Protein AF-A0A1Q7CV89-F1 (afdb_monomer_lite)

Structure (mmCIF, N/CA/C/O backbone):
data_AF-A0A1Q7CV89-F1
#
_entry.id   AF-A0A1Q7CV89-F1
#
loop_
_atom_site.group_PDB
_atom_site.id
_atom_site.type_symbol
_atom_site.label_atom_id
_atom_site.label_alt_id
_atom_site.label_comp_id
_atom_site.label_asym_id
_atom_site.label_entity_id
_atom_site.label_seq_id
_atom_site.pdbx_PDB_ins_code
_atom_site.Cartn_x
_atom_site.Cartn_y
_atom_site.Cartn_z
_atom_site.occupancy
_atom_site.B_iso_or_equiv
_atom_site.auth_seq_id
_atom_site.auth_comp_id
_atom_site.auth_asym_id
_atom_site.auth_atom_id
_atom_site.pdbx_PDB_model_num
ATOM 1 N N . MET A 1 1 ? -18.629 13.822 9.475 1.00 45.03 1 MET A N 1
ATOM 2 C CA . MET A 1 1 ? -17.736 12.867 10.144 1.00 45.03 1 MET A CA 1
ATOM 3 C C . MET A 1 1 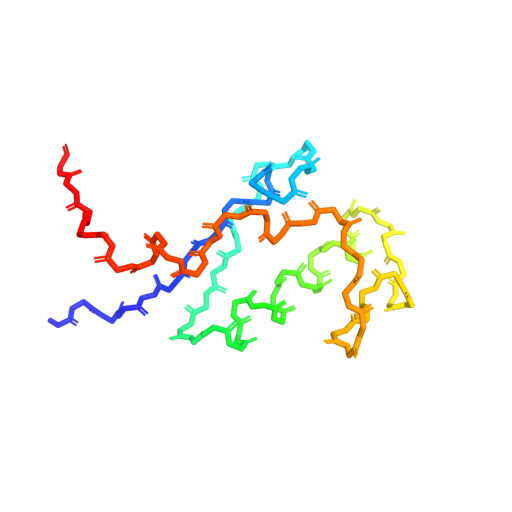? -17.065 12.197 8.983 1.00 45.03 1 MET A C 1
ATOM 5 O O . MET A 1 1 ? -17.679 11.345 8.359 1.00 45.03 1 MET A O 1
ATOM 9 N N . ASP A 1 2 ? -15.969 12.793 8.542 1.00 53.31 2 ASP A N 1
ATOM 10 C CA . ASP A 1 2 ? -15.136 12.234 7.494 1.00 53.31 2 ASP A CA 1
ATOM 11 C C . ASP A 1 2 ? -14.554 10.952 8.089 1.00 53.31 2 ASP A C 1
ATOM 13 O O . ASP A 1 2 ? -13.863 11.011 9.100 1.00 53.31 2 ASP A O 1
ATOM 17 N N . ASP A 1 3 ? -14.988 9.803 7.571 1.00 57.59 3 ASP A N 1
ATOM 18 C CA . ASP A 1 3 ? -14.415 8.497 7.891 1.00 57.59 3 ASP A CA 1
ATOM 19 C C . ASP A 1 3 ? -12.889 8.597 7.742 1.00 57.59 3 ASP A C 1
ATOM 21 O O . ASP A 1 3 ? -12.399 8.881 6.646 1.00 57.59 3 ASP A O 1
ATOM 25 N N . ASP A 1 4 ? -12.155 8.434 8.846 1.00 70.31 4 ASP A N 1
ATOM 26 C CA . ASP A 1 4 ? -10.693 8.519 8.914 1.00 70.31 4 ASP A CA 1
ATOM 27 C C . ASP A 1 4 ? -10.051 7.404 8.060 1.00 70.31 4 ASP A C 1
ATOM 29 O O . ASP A 1 4 ? -9.677 6.340 8.547 1.00 70.31 4 ASP A O 1
ATOM 33 N N . MET A 1 5 ? -9.951 7.630 6.749 1.00 80.88 5 MET A N 1
ATOM 34 C CA . MET A 1 5 ? -9.296 6.730 5.802 1.00 80.88 5 MET A CA 1
ATOM 35 C C . MET A 1 5 ? -7.787 6.975 5.816 1.00 80.88 5 MET A C 1
ATOM 37 O O . MET A 1 5 ? -7.309 8.037 5.411 1.00 80.88 5 MET A O 1
ATOM 41 N N . LEU A 1 6 ? -7.024 5.960 6.215 1.00 85.62 6 LEU A N 1
ATOM 42 C CA . LEU A 1 6 ? -5.567 5.988 6.186 1.00 85.62 6 LEU A CA 1
ATOM 43 C C . LEU A 1 6 ? -5.056 5.861 4.752 1.00 85.62 6 LEU A C 1
ATOM 45 O O . LEU A 1 6 ? -5.601 5.102 3.943 1.00 85.62 6 LEU A O 1
ATOM 49 N N . ALA A 1 7 ? -3.977 6.580 4.447 1.00 87.88 7 ALA A N 1
ATOM 50 C CA . ALA A 1 7 ? -3.323 6.535 3.149 1.00 87.88 7 ALA A CA 1
ATOM 51 C C . ALA A 1 7 ? -1.792 6.575 3.273 1.00 87.88 7 ALA A C 1
ATOM 53 O O . ALA A 1 7 ? -1.253 7.274 4.127 1.00 87.88 7 ALA A O 1
ATOM 54 N N . LEU A 1 8 ? -1.104 5.848 2.388 1.00 83.62 8 LEU A N 1
ATOM 55 C CA . LEU A 1 8 ? 0.358 5.795 2.293 1.00 83.62 8 LEU A CA 1
ATOM 56 C C . LEU A 1 8 ? 0.781 5.740 0.822 1.00 83.62 8 LEU A C 1
ATOM 58 O O . LEU A 1 8 ? 0.305 4.887 0.070 1.00 83.62 8 LEU A O 1
ATOM 62 N N . LEU A 1 9 ? 1.692 6.612 0.393 1.00 87.38 9 LEU A N 1
ATOM 63 C CA . LEU A 1 9 ? 2.280 6.511 -0.943 1.00 87.38 9 LEU A CA 1
ATOM 64 C C . LEU A 1 9 ? 3.321 5.390 -0.953 1.00 87.38 9 LEU A C 1
ATOM 66 O O . LEU A 1 9 ? 4.214 5.349 -0.112 1.00 87.38 9 LEU A O 1
ATOM 70 N N . CYS A 1 10 ? 3.268 4.500 -1.942 1.00 88.06 10 CYS A N 1
ATOM 71 C CA . CYS A 1 10 ? 4.207 3.383 -2.048 1.00 88.06 10 CYS A CA 1
ATOM 72 C C . CYS A 1 10 ? 5.669 3.862 -2.109 1.00 88.06 10 CYS A C 1
ATOM 74 O O . CYS A 1 10 ? 6.548 3.258 -1.499 1.00 88.06 10 CYS A O 1
ATOM 76 N N . ARG A 1 11 ? 5.945 5.018 -2.726 1.00 88.06 11 ARG A N 1
ATOM 77 C CA . ARG A 1 11 ? 7.294 5.600 -2.695 1.00 88.06 11 ARG A CA 1
ATOM 78 C C . ARG A 1 11 ? 7.821 5.994 -1.324 1.00 88.06 11 ARG A C 1
ATOM 80 O O . ARG A 1 11 ? 9.035 6.077 -1.145 1.00 88.06 11 ARG A O 1
ATOM 87 N N . GLU A 1 12 ? 6.949 6.195 -0.343 1.00 83.88 12 GLU A N 1
ATOM 88 C CA . GLU A 1 12 ? 7.361 6.434 1.042 1.00 83.88 12 GLU A CA 1
ATOM 89 C C . GLU A 1 12 ? 7.961 5.176 1.683 1.00 83.88 12 GLU A C 1
ATOM 91 O O . GLU A 1 12 ? 8.708 5.286 2.653 1.00 83.88 12 GLU A O 1
ATOM 96 N N . THR A 1 13 ? 7.726 3.995 1.096 1.00 77.12 13 THR A N 1
ATOM 97 C CA . THR A 1 13 ? 8.392 2.730 1.450 1.00 77.12 13 THR A CA 1
ATOM 98 C C . THR A 1 13 ? 9.686 2.502 0.658 1.00 77.12 13 THR A C 1
ATOM 100 O O . THR A 1 13 ? 10.138 1.366 0.508 1.00 77.12 13 THR A O 1
ATOM 103 N N . GLY A 1 14 ? 10.242 3.553 0.048 1.00 79.19 14 GLY A N 1
ATOM 104 C CA . GLY A 1 14 ? 11.508 3.509 -0.684 1.00 79.19 14 GLY A CA 1
ATOM 105 C C . GLY A 1 14 ? 11.454 2.830 -2.056 1.00 79.19 14 GLY A C 1
ATOM 106 O O . GLY A 1 14 ? 12.509 2.560 -2.630 1.00 79.19 14 GLY A O 1
ATOM 107 N N . LEU A 1 15 ? 10.261 2.527 -2.576 1.00 82.94 15 LEU A N 1
ATOM 108 C CA . LEU A 1 15 ? 10.060 2.017 -3.936 1.00 82.94 15 LEU A CA 1
ATOM 109 C C . LEU A 1 15 ? 9.857 3.184 -4.916 1.00 82.94 15 LEU A C 1
ATOM 111 O O . LEU A 1 15 ? 9.394 4.250 -4.529 1.00 82.94 15 LEU A O 1
ATOM 115 N N . ASP A 1 16 ? 10.182 3.025 -6.197 1.00 88.12 16 ASP A N 1
ATOM 116 C CA . ASP A 1 16 ? 9.830 4.049 -7.195 1.00 88.12 16 ASP A CA 1
ATOM 117 C C . ASP A 1 16 ? 8.427 3.775 -7.748 1.00 88.12 16 ASP A C 1
ATOM 119 O O . ASP A 1 16 ? 8.259 3.168 -8.805 1.00 88.12 16 ASP A O 1
ATOM 123 N N . CYS A 1 17 ? 7.410 4.129 -6.956 1.00 87.38 17 CYS A N 1
ATOM 124 C CA . CYS A 1 17 ? 6.008 3.847 -7.255 1.00 87.38 17 CYS A CA 1
ATOM 125 C C . CYS A 1 17 ? 5.070 4.924 -6.701 1.00 87.38 17 CYS A C 1
ATOM 127 O O . CYS A 1 17 ? 5.083 5.222 -5.506 1.00 87.38 17 CYS A O 1
ATOM 129 N N . ASP A 1 18 ? 4.204 5.463 -7.560 1.00 92.50 18 ASP A N 1
ATOM 130 C CA . ASP A 1 18 ? 3.242 6.515 -7.197 1.00 92.50 18 ASP A CA 1
ATOM 131 C C . ASP A 1 18 ? 1.874 5.969 -6.748 1.00 92.50 18 ASP A C 1
ATOM 133 O O . ASP A 1 18 ? 0.904 6.715 -6.624 1.00 92.50 18 ASP A O 1
ATOM 137 N N . TYR A 1 19 ? 1.767 4.659 -6.508 1.00 90.25 19 TYR A N 1
ATOM 138 C CA . TYR A 1 19 ? 0.533 4.052 -6.018 1.00 90.25 19 TYR A CA 1
ATOM 139 C C . TYR A 1 19 ? 0.200 4.539 -4.600 1.00 90.25 19 TYR A C 1
ATOM 141 O O . TYR A 1 19 ? 1.063 4.549 -3.723 1.00 90.25 19 TYR A O 1
ATOM 149 N N . ILE A 1 20 ? -1.063 4.911 -4.370 1.00 91.25 20 ILE A N 1
ATOM 150 C CA . ILE A 1 20 ? -1.581 5.283 -3.048 1.00 91.25 20 ILE A CA 1
ATOM 151 C C . ILE A 1 20 ? -2.270 4.064 -2.444 1.00 91.25 20 ILE A C 1
ATOM 153 O O . ILE A 1 20 ? -3.311 3.618 -2.929 1.00 91.25 20 ILE A O 1
ATOM 157 N N . ILE A 1 21 ? -1.707 3.560 -1.358 1.00 87.88 21 ILE A N 1
ATOM 158 C CA . ILE A 1 21 ? -2.279 2.499 -0.540 1.00 87.88 21 ILE A CA 1
ATOM 159 C C . ILE A 1 21 ? -3.299 3.146 0.399 1.00 87.88 21 ILE A C 1
ATOM 161 O O . ILE A 1 21 ? -2.997 4.174 0.998 1.00 87.88 21 ILE A O 1
ATOM 165 N N . LYS A 1 22 ? -4.499 2.573 0.520 1.00 87.50 22 LYS A N 1
ATOM 166 C CA . LYS A 1 22 ? -5.585 3.091 1.368 1.00 87.50 22 LYS A CA 1
ATOM 167 C C . LYS A 1 22 ? -6.134 1.999 2.280 1.00 87.50 22 LYS A C 1
ATOM 169 O O . LYS A 1 22 ? -6.050 0.830 1.911 1.00 87.50 22 LYS A O 1
ATOM 174 N N . GLY A 1 23 ? -6.719 2.370 3.414 1.00 85.62 23 GLY A N 1
ATOM 175 C CA . GLY A 1 23 ? -7.482 1.461 4.275 1.00 85.62 23 GLY A CA 1
ATOM 176 C C . GLY A 1 23 ? -8.237 2.209 5.371 1.00 85.62 23 GLY A C 1
ATOM 177 O O . GLY A 1 23 ? -7.822 3.291 5.773 1.00 85.62 23 GLY A O 1
ATOM 178 N N . GLU A 1 24 ? -9.339 1.645 5.854 1.00 85.69 24 GLU A N 1
ATOM 179 C CA . GLU A 1 24 ? -10.111 2.193 6.981 1.00 85.69 24 GLU A CA 1
ATOM 180 C C . GLU A 1 24 ? -9.396 1.951 8.321 1.00 85.69 24 GLU A C 1
ATOM 182 O O . GLU A 1 24 ? -9.619 2.644 9.308 1.00 85.69 24 GLU A O 1
ATOM 187 N N . THR A 1 25 ? -8.508 0.956 8.363 1.00 85.94 25 THR A N 1
ATOM 188 C CA . THR A 1 25 ? -7.678 0.623 9.525 1.00 85.94 25 THR A CA 1
ATOM 189 C C . THR A 1 25 ? -6.229 0.419 9.107 1.00 85.94 25 THR A C 1
ATOM 191 O O . THR A 1 25 ? -5.937 0.153 7.938 1.00 85.94 25 THR A O 1
ATOM 194 N N . GLU A 1 26 ? -5.301 0.501 10.065 1.00 80.62 26 GLU A N 1
ATOM 195 C CA . GLU A 1 26 ? -3.883 0.227 9.799 1.00 80.62 26 GLU A CA 1
ATOM 196 C C . GLU A 1 26 ? -3.688 -1.187 9.241 1.00 80.62 26 GLU A C 1
ATOM 198 O O . GLU A 1 26 ? -2.933 -1.374 8.290 1.00 80.62 26 GLU A O 1
ATOM 203 N N . GLU A 1 27 ? -4.408 -2.176 9.782 1.00 80.56 27 GLU A N 1
ATOM 204 C CA . GLU A 1 27 ? -4.356 -3.563 9.312 1.00 80.56 27 GLU A CA 1
ATOM 205 C C . GLU A 1 27 ? -4.770 -3.674 7.840 1.00 80.56 27 GLU A C 1
ATOM 207 O O . GLU A 1 27 ? -4.079 -4.316 7.046 1.00 80.56 27 GLU A O 1
ATOM 212 N N . GLU A 1 28 ? -5.862 -3.013 7.453 1.00 82.25 28 GLU A N 1
ATOM 213 C CA . GLU A 1 28 ? -6.337 -3.019 6.071 1.00 82.25 28 GLU A CA 1
ATOM 214 C C . GLU A 1 28 ? -5.360 -2.303 5.131 1.00 82.25 28 GLU A C 1
ATOM 216 O O . GLU A 1 28 ? -5.014 -2.836 4.076 1.00 82.25 28 GLU A O 1
ATOM 221 N N . MET A 1 29 ? -4.859 -1.129 5.525 1.00 86.38 29 MET A N 1
ATOM 222 C CA . MET A 1 29 ? -3.884 -0.379 4.733 1.00 86.38 29 MET A CA 1
ATOM 223 C C . MET A 1 29 ? -2.608 -1.206 4.516 1.00 86.38 29 MET A C 1
ATOM 225 O O . MET A 1 29 ? -2.083 -1.282 3.406 1.00 86.38 29 MET A O 1
ATOM 229 N N . LEU A 1 30 ? -2.124 -1.882 5.558 1.00 84.31 30 LEU A N 1
ATOM 230 C CA . LEU A 1 30 ? -0.944 -2.740 5.492 1.00 84.31 30 LEU A CA 1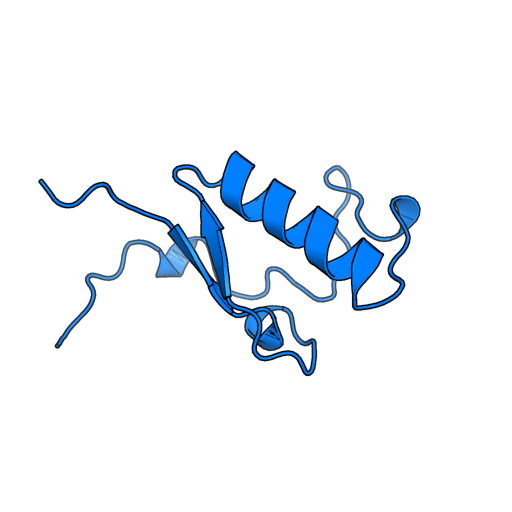
ATOM 231 C C . LEU A 1 30 ? -1.175 -3.979 4.622 1.00 84.31 30 LEU A C 1
ATOM 233 O O . LEU A 1 30 ? -0.305 -4.332 3.823 1.00 84.31 30 LEU A O 1
ATOM 237 N N . LYS A 1 31 ? -2.349 -4.611 4.727 1.00 84.81 31 LYS A N 1
ATOM 238 C CA . LYS A 1 31 ? -2.743 -5.724 3.858 1.00 84.81 31 LYS A CA 1
ATOM 239 C C . LYS A 1 31 ? -2.762 -5.295 2.389 1.00 84.81 31 LYS A C 1
ATOM 241 O O . LYS A 1 31 ? -2.123 -5.943 1.561 1.00 84.81 31 LYS A O 1
ATOM 246 N N . ASN A 1 32 ? -3.404 -4.169 2.087 1.00 88.00 32 ASN A N 1
ATOM 247 C CA . ASN A 1 32 ? -3.473 -3.617 0.734 1.00 88.00 32 ASN A CA 1
ATOM 248 C C . ASN A 1 32 ? -2.073 -3.268 0.193 1.00 88.00 32 ASN A C 1
ATOM 250 O O . ASN A 1 32 ? -1.783 -3.489 -0.984 1.00 88.00 32 ASN A O 1
ATOM 254 N N . GLY A 1 33 ? -1.177 -2.769 1.052 1.00 87.81 33 GLY A N 1
ATOM 255 C CA . GLY A 1 33 ? 0.223 -2.516 0.710 1.00 87.81 33 GLY A CA 1
ATOM 256 C C . GLY A 1 33 ? 1.000 -3.791 0.376 1.00 87.81 33 GLY A C 1
ATOM 257 O O . GLY A 1 33 ? 1.708 -3.824 -0.630 1.00 87.81 33 GLY A O 1
ATOM 258 N N . ALA A 1 34 ? 0.830 -4.854 1.169 1.00 85.50 34 ALA A N 1
ATOM 259 C CA . ALA A 1 34 ? 1.449 -6.156 0.920 1.00 85.50 34 ALA A CA 1
ATOM 260 C C . ALA A 1 34 ? 0.983 -6.763 -0.414 1.00 85.50 34 ALA A C 1
ATOM 262 O O . ALA A 1 34 ? 1.807 -7.210 -1.210 1.00 85.50 34 ALA A O 1
ATOM 263 N N . GLU A 1 35 ? -0.323 -6.728 -0.698 1.00 87.00 35 GLU A N 1
ATOM 264 C CA . GLU A 1 35 ? -0.871 -7.209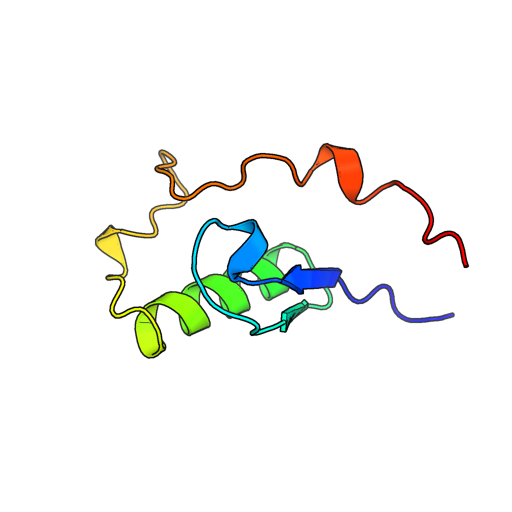 -1.973 1.00 87.00 35 GLU A CA 1
ATOM 265 C C . GLU A 1 35 ? -0.298 -6.430 -3.167 1.00 87.00 35 GLU A C 1
ATOM 267 O O . GLU A 1 35 ? 0.096 -7.034 -4.168 1.00 87.00 35 GLU A O 1
ATOM 272 N N . HIS A 1 36 ? -0.180 -5.105 -3.043 1.00 91.44 36 HIS A N 1
ATOM 273 C CA . HIS A 1 36 ? 0.381 -4.253 -4.089 1.00 91.44 36 HIS A CA 1
ATOM 274 C C . HIS A 1 36 ? 1.836 -4.610 -4.418 1.00 91.44 36 HIS A C 1
ATOM 276 O O . HIS A 1 36 ? 2.171 -4.812 -5.586 1.00 91.44 36 HIS A O 1
ATOM 282 N N . VAL A 1 37 ? 2.708 -4.721 -3.412 1.00 85.44 37 VAL A N 1
ATOM 283 C CA . VAL A 1 37 ? 4.138 -4.970 -3.659 1.00 85.44 37 VAL A CA 1
ATOM 284 C C . VAL A 1 37 ? 4.417 -6.374 -4.200 1.00 85.44 37 VAL A C 1
ATOM 286 O O . VAL A 1 37 ? 5.347 -6.540 -4.989 1.00 85.44 37 VAL A O 1
ATOM 289 N N . ILE A 1 38 ? 3.578 -7.363 -3.870 1.00 85.38 38 ILE A N 1
ATOM 290 C CA . ILE A 1 38 ? 3.665 -8.705 -4.465 1.00 85.38 38 ILE A CA 1
ATOM 291 C C . ILE A 1 38 ? 3.326 -8.658 -5.956 1.00 85.38 38 ILE A C 1
ATOM 293 O O . ILE A 1 38 ? 4.022 -9.250 -6.776 1.00 85.38 38 ILE A O 1
ATOM 297 N N . GLN A 1 39 ? 2.254 -7.952 -6.321 1.00 88.81 39 GLN A N 1
ATOM 298 C CA . GLN A 1 39 ? 1.748 -7.944 -7.694 1.00 88.81 39 GLN A CA 1
ATOM 299 C C . GLN A 1 39 ? 2.527 -7.014 -8.629 1.00 88.81 39 GLN A C 1
ATOM 301 O O . GLN A 1 39 ? 2.664 -7.314 -9.814 1.00 88.81 39 GLN A O 1
ATOM 306 N N . VAL A 1 40 ? 2.994 -5.870 -8.122 1.00 91.75 40 VAL A N 1
ATOM 307 C CA . VAL A 1 40 ? 3.580 -4.791 -8.936 1.00 91.75 40 VAL A CA 1
ATOM 308 C C . VAL A 1 40 ? 5.103 -4.770 -8.856 1.00 91.75 40 VAL A C 1
ATOM 310 O O . VAL A 1 40 ? 5.762 -4.437 -9.840 1.00 91.75 40 VAL A O 1
ATOM 313 N N . HIS A 1 41 ? 5.668 -5.148 -7.709 1.00 83.81 41 HIS A N 1
ATOM 314 C CA . HIS A 1 41 ? 7.106 -5.071 -7.450 1.00 83.81 41 HIS A CA 1
ATOM 315 C C . HIS A 1 41 ? 7.791 -6.443 -7.378 1.00 83.81 41 HIS A C 1
ATOM 317 O O . HIS A 1 41 ? 8.960 -6.507 -7.006 1.00 83.81 41 HIS A O 1
ATOM 323 N N . ASP A 1 42 ? 7.081 -7.516 -7.760 1.00 85.19 42 ASP A N 1
ATOM 324 C CA . ASP A 1 42 ? 7.560 -8.911 -7.778 1.00 85.19 42 ASP A CA 1
ATOM 325 C C . ASP A 1 42 ? 8.169 -9.356 -6.432 1.00 85.19 42 ASP A C 1
ATOM 327 O O . ASP A 1 42 ? 9.021 -10.244 -6.367 1.00 85.19 42 ASP A O 1
ATOM 331 N N . MET A 1 43 ? 7.747 -8.715 -5.335 1.00 83.12 43 MET A N 1
ATOM 332 C CA . MET A 1 43 ? 8.184 -9.084 -3.993 1.00 83.12 43 MET A CA 1
ATOM 333 C C . MET A 1 43 ? 7.499 -10.382 -3.594 1.00 83.12 43 MET A C 1
ATOM 335 O O . MET A 1 43 ? 6.310 -10.585 -3.851 1.00 83.12 43 MET A O 1
ATOM 339 N N . LYS A 1 44 ? 8.224 -11.286 -2.946 1.00 78.44 44 LYS A N 1
ATOM 340 C CA . LYS A 1 44 ? 7.615 -12.532 -2.494 1.00 78.44 44 LYS A CA 1
ATOM 341 C C . LYS A 1 44 ? 6.991 -12.344 -1.126 1.00 78.44 44 LYS A C 1
ATOM 343 O O . LYS A 1 44 ? 7.393 -11.481 -0.352 1.00 78.44 44 LYS A O 1
ATOM 348 N N . VAL A 1 45 ? 6.034 -13.206 -0.790 1.00 75.81 45 VAL A N 1
ATOM 349 C CA . VAL A 1 45 ? 5.440 -13.233 0.556 1.00 75.81 45 VAL A CA 1
ATOM 350 C C . VAL A 1 45 ? 6.528 -13.429 1.615 1.00 75.81 45 VAL A C 1
ATOM 352 O O . VAL A 1 45 ? 6.441 -12.853 2.695 1.00 75.81 45 VAL A O 1
ATOM 355 N N . GLU A 1 46 ? 7.589 -14.177 1.291 1.00 72.00 46 GLU A N 1
ATOM 356 C CA . GLU A 1 46 ? 8.715 -14.372 2.202 1.00 72.00 46 GLU A CA 1
ATOM 357 C C . GLU A 1 46 ? 9.578 -13.116 2.407 1.00 72.00 46 GLU A C 1
ATOM 359 O O . GLU A 1 46 ? 10.310 -13.028 3.389 1.00 72.00 46 GLU A O 1
ATOM 364 N N . ASP A 1 47 ? 9.480 -12.128 1.516 1.00 68.56 47 ASP A N 1
ATOM 365 C CA . ASP A 1 47 ? 10.139 -10.827 1.661 1.00 68.56 47 ASP A CA 1
ATOM 366 C C . ASP A 1 47 ? 9.295 -9.859 2.517 1.00 68.56 47 ASP A C 1
ATOM 368 O O . ASP A 1 47 ? 9.755 -8.782 2.893 1.00 68.56 47 ASP A O 1
ATOM 372 N N . ILE A 1 48 ? 8.060 -10.252 2.860 1.00 69.31 48 ILE A N 1
ATOM 373 C CA . ILE A 1 48 ? 7.050 -9.453 3.567 1.00 69.31 48 ILE A CA 1
ATOM 374 C C . ILE A 1 48 ? 6.714 -10.154 4.898 1.00 69.31 48 ILE A C 1
ATOM 376 O O . ILE A 1 48 ? 5.576 -10.537 5.169 1.00 69.31 48 ILE A O 1
ATOM 380 N N . TYR A 1 49 ? 7.716 -10.378 5.758 1.00 58.09 49 TYR A N 1
ATOM 381 C CA . TYR A 1 49 ? 7.487 -10.982 7.079 1.00 58.09 49 TYR A CA 1
ATOM 382 C C . TYR A 1 49 ? 7.298 -9.940 8.188 1.00 58.09 49 TYR A C 1
ATOM 384 O O . TYR A 1 49 ? 8.227 -9.260 8.621 1.00 58.09 49 TYR A O 1
ATOM 392 N N . PHE A 1 50 ? 6.077 -9.917 8.727 1.00 55.31 50 PHE A N 1
ATOM 393 C CA . PHE A 1 50 ? 5.621 -9.064 9.830 1.00 55.31 50 PHE A CA 1
ATOM 394 C C . PHE A 1 50 ? 6.255 -9.365 11.203 1.00 55.31 50 PHE A C 1
ATOM 396 O O . PHE A 1 50 ? 6.177 -8.527 12.097 1.00 55.31 50 PHE A O 1
ATOM 403 N N . ASN A 1 51 ? 6.889 -10.530 11.407 1.00 46.06 51 ASN A N 1
ATOM 404 C CA . ASN A 1 51 ? 7.275 -10.981 12.756 1.00 46.06 51 ASN A CA 1
ATOM 405 C C . ASN A 1 51 ? 8.762 -10.814 13.122 1.00 46.06 51 ASN A C 1
ATOM 407 O O . ASN A 1 51 ? 9.127 -11.029 14.277 1.00 46.06 51 ASN A O 1
ATOM 411 N N . THR A 1 52 ? 9.596 -10.395 12.168 1.00 43.84 52 THR A N 1
ATOM 412 C CA . THR A 1 52 ? 10.975 -9.912 12.366 1.00 43.84 52 THR A CA 1
ATOM 413 C C . THR A 1 52 ? 11.317 -9.024 11.171 1.00 43.84 52 THR A C 1
ATOM 415 O O . THR A 1 52 ? 11.832 -9.528 10.184 1.00 43.84 52 THR A O 1
ATOM 418 N N . ILE A 1 53 ? 10.948 -7.741 11.230 1.00 55.69 53 ILE A N 1
ATOM 419 C CA . ILE A 1 53 ? 10.985 -6.767 10.119 1.00 55.69 53 ILE A CA 1
ATOM 420 C C . ILE A 1 53 ? 12.316 -6.787 9.331 1.00 55.69 53 ILE A C 1
ATOM 422 O O . ILE A 1 53 ? 13.369 -6.544 9.928 1.00 55.69 53 ILE A O 1
ATOM 426 N N . PRO A 1 54 ? 12.253 -6.905 7.986 1.00 47.56 54 PRO A N 1
ATOM 427 C CA . PRO A 1 54 ? 13.146 -6.180 7.078 1.00 47.56 54 PRO A CA 1
ATOM 428 C C . PRO A 1 54 ? 12.319 -5.467 5.978 1.00 47.56 54 PRO A C 1
ATOM 430 O O . PRO A 1 54 ? 11.624 -6.089 5.191 1.00 47.56 54 PRO A O 1
ATOM 433 N N . ALA A 1 55 ? 12.225 -4.135 5.975 1.00 45.88 55 ALA A N 1
ATOM 434 C CA . ALA A 1 55 ? 13.202 -3.240 5.338 1.00 45.88 55 ALA A CA 1
ATOM 435 C C . ALA A 1 55 ? 13.186 -3.350 3.793 1.00 45.88 55 ALA A C 1
ATOM 437 O O . ALA A 1 55 ? 14.061 -3.954 3.193 1.00 45.88 55 ALA A O 1
ATOM 438 N N . ASN A 1 56 ? 12.211 -2.756 3.106 1.00 45.34 56 ASN A N 1
ATOM 439 C CA . ASN A 1 56 ? 12.465 -1.400 2.599 1.00 45.34 56 ASN A CA 1
ATOM 440 C C . ASN A 1 56 ? 11.688 -0.281 3.322 1.00 45.34 56 ASN A C 1
ATOM 442 O O . ASN A 1 56 ? 11.623 0.837 2.837 1.00 45.34 56 ASN A O 1
ATOM 446 N N . PHE A 1 57 ? 11.237 -0.564 4.552 1.00 50.84 57 PHE A N 1
ATOM 447 C CA . PHE A 1 57 ? 10.984 0.413 5.624 1.00 50.84 57 PHE A CA 1
ATOM 448 C C . PHE A 1 57 ? 9.759 1.332 5.407 1.00 50.84 57 PHE A C 1
ATOM 450 O O . PHE A 1 57 ? 9.814 2.289 4.655 1.00 50.84 57 PHE A O 1
ATOM 457 N N . LEU A 1 58 ? 8.631 1.224 6.115 1.00 56.25 58 LEU A N 1
ATOM 458 C CA . LEU A 1 58 ? 8.421 1.495 7.555 1.00 56.25 58 LEU A CA 1
ATOM 459 C C . LEU A 1 58 ? 9.208 2.672 8.191 1.00 56.25 58 LEU A C 1
ATOM 461 O O . LEU A 1 58 ? 9.053 2.922 9.382 1.00 56.25 58 LEU A O 1
ATOM 465 N N . CYS A 1 59 ? 10.024 3.436 7.456 1.00 41.53 59 CYS A N 1
ATOM 466 C CA . CYS A 1 59 ? 11.118 4.226 8.051 1.00 41.53 59 CYS A CA 1
ATOM 467 C C . CYS A 1 59 ? 10.707 5.455 8.896 1.00 41.53 59 CYS A C 1
ATOM 469 O O . CYS A 1 59 ? 11.583 6.079 9.496 1.00 41.53 59 CYS A O 1
ATOM 471 N N . GLN A 1 60 ? 9.430 5.861 8.954 1.00 45.19 60 GLN A N 1
ATOM 472 C CA . GLN A 1 60 ? 9.030 7.124 9.613 1.00 45.19 60 GLN A CA 1
ATOM 473 C C . GLN A 1 60 ? 7.587 7.181 10.180 1.00 45.19 60 GLN A C 1
ATOM 475 O O . GLN A 1 60 ? 7.243 8.192 10.788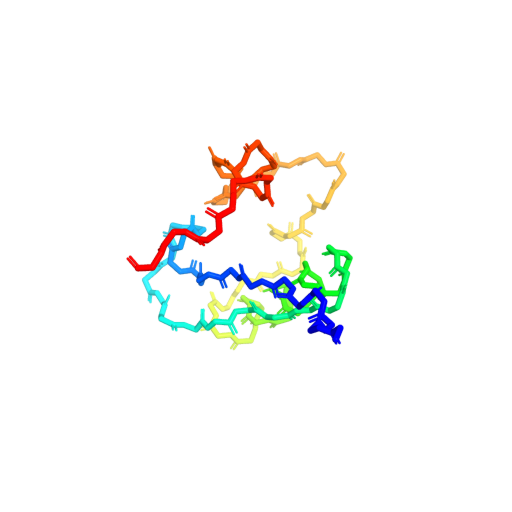 1.00 45.19 60 GLN A O 1
ATOM 480 N N . ALA A 1 61 ? 6.714 6.192 9.938 1.00 46.50 61 ALA A N 1
ATOM 481 C CA . ALA A 1 61 ? 5.276 6.479 9.793 1.00 46.50 61 ALA A CA 1
ATOM 482 C C . ALA A 1 61 ? 4.431 6.520 11.079 1.00 46.50 61 ALA A C 1
ATOM 484 O O . ALA A 1 61 ? 3.537 7.352 11.153 1.00 46.50 61 ALA A O 1
ATOM 485 N N . ILE A 1 62 ? 4.697 5.717 12.113 1.00 47.97 62 ILE A N 1
ATOM 486 C CA . ILE A 1 62 ? 3.773 5.691 13.269 1.00 47.97 62 ILE A CA 1
ATOM 487 C C . ILE A 1 62 ? 3.692 7.050 14.008 1.00 47.97 62 ILE A C 1
ATOM 489 O O . ILE A 1 62 ? 2.587 7.491 14.298 1.00 47.97 62 ILE A O 1
ATOM 493 N N . PRO A 1 63 ? 4.785 7.809 14.233 1.00 48.38 63 PRO A N 1
ATOM 494 C CA . PRO A 1 63 ? 4.684 9.112 14.900 1.00 48.38 63 PRO A CA 1
ATOM 495 C C . PRO A 1 63 ? 4.135 10.259 14.027 1.00 48.38 63 PRO A C 1
ATOM 497 O O . PRO A 1 63 ? 3.979 11.363 14.539 1.00 48.38 63 PRO A O 1
ATOM 500 N N . LYS A 1 64 ? 3.909 10.057 12.717 1.00 48.69 64 LYS A N 1
ATOM 501 C CA . LYS A 1 64 ? 3.432 11.108 11.789 1.00 48.69 64 LYS A CA 1
ATOM 502 C C . LYS A 1 64 ? 1.945 11.000 11.438 1.00 48.69 64 LYS A C 1
ATOM 504 O O . LYS A 1 64 ? 1.414 11.937 10.856 1.00 48.69 64 LYS A O 1
ATOM 509 N N . LEU A 1 65 ? 1.277 9.911 11.819 1.00 49.72 65 LEU A N 1
ATOM 510 C CA . LEU A 1 65 ? -0.159 9.707 11.584 1.00 49.72 65 LEU A CA 1
ATOM 511 C C . LEU A 1 65 ? -1.056 10.517 12.542 1.00 49.72 65 LEU A C 1
ATOM 513 O O . LEU A 1 65 ? -2.254 10.608 12.313 1.00 49.72 65 LEU A O 1
ATOM 517 N N . GLU A 1 66 ? -0.484 11.142 13.579 1.00 46.41 66 GLU A N 1
ATOM 518 C CA . GLU A 1 66 ? -1.205 12.040 14.500 1.00 46.41 66 GLU A CA 1
ATOM 519 C C . GLU A 1 66 ? -1.067 13.533 14.145 1.00 46.41 66 GLU A C 1
ATOM 521 O O . GLU A 1 66 ? -1.617 14.386 14.844 1.00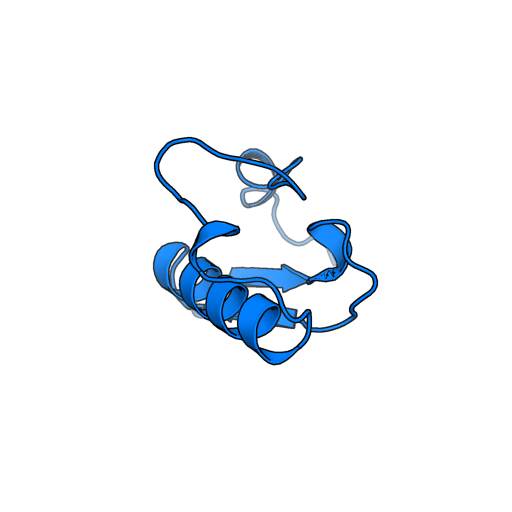 46.41 66 GLU A O 1
ATOM 526 N N . ALA A 1 67 ? -0.320 13.890 13.093 1.00 48.34 67 ALA A N 1
ATOM 527 C CA . ALA A 1 67 ? -0.226 15.288 12.685 1.00 48.34 67 ALA A CA 1
ATOM 528 C C . ALA A 1 67 ? -1.488 15.671 11.890 1.00 48.34 67 ALA A C 1
ATOM 530 O O . ALA A 1 67 ? -1.777 15.021 10.883 1.00 48.34 67 ALA A O 1
ATOM 531 N N . PRO A 1 68 ? -2.249 16.701 12.311 1.00 46.00 68 PR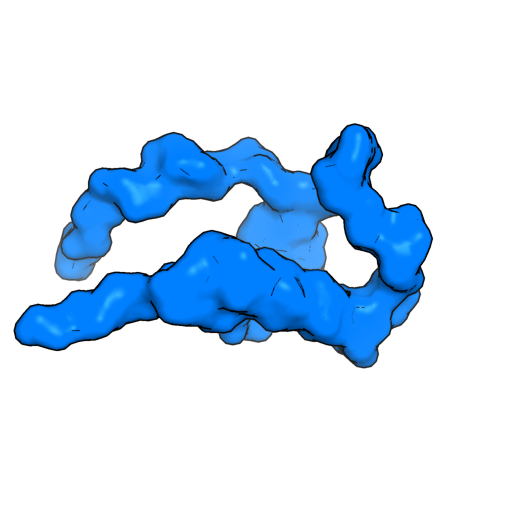O A N 1
ATOM 532 C CA . PRO A 1 68 ? -3.397 17.164 11.548 1.00 46.00 68 PRO A CA 1
ATOM 533 C C . PRO A 1 68 ? -2.945 17.595 10.153 1.00 46.00 68 PRO A C 1
ATOM 535 O O . PRO A 1 68 ? -1.889 18.207 9.989 1.00 46.00 68 PRO A O 1
ATOM 538 N N . ILE A 1 69 ? -3.756 17.262 9.153 1.00 50.59 69 ILE A N 1
ATOM 539 C CA . ILE A 1 69 ? -3.577 17.740 7.785 1.00 50.59 69 ILE A CA 1
ATOM 540 C C . ILE A 1 69 ? -3.750 19.267 7.828 1.00 50.59 69 ILE A C 1
ATOM 542 O O . ILE A 1 69 ? -4.856 19.749 8.065 1.00 50.59 69 ILE A O 1
ATOM 546 N N . GLU A 1 70 ? -2.659 20.021 7.682 1.00 48.88 70 GLU A N 1
ATOM 547 C CA . GLU A 1 70 ? -2.715 21.472 7.467 1.00 48.88 70 GLU A CA 1
ATOM 548 C C . GLU A 1 70 ? -2.901 21.752 5.962 1.00 48.88 70 GLU A C 1
ATOM 550 O O . GLU A 1 70 ? -2.235 21.116 5.141 1.00 48.88 70 GLU A O 1
ATOM 555 N N . ASP A 1 71 ? -3.841 22.660 5.650 1.00 42.59 71 ASP A N 1
ATOM 556 C CA . ASP A 1 71 ? -4.315 23.104 4.316 1.00 42.59 71 ASP A CA 1
ATOM 557 C C . ASP A 1 71 ? -3.227 23.353 3.248 1.00 42.59 71 ASP A C 1
ATOM 559 O O . ASP A 1 71 ? -2.222 24.048 3.539 1.00 42.59 71 ASP A O 1
#

Foldseek 3Di:
DPQPKDWDQLCVLVDPGRDIQIDSDPVRSLVSSLVCCVVPVVDDVVQVDPPDDDDSDVPDPPVPSPDDDDD

Secondary structure (DSSP, 8-state):
-----EEEEGGGGTSS---EEEESSHHHHHHHHHHHHHHHS---GGG--TTS--SS---S-GGGTTS----

pLDDT: mean 71.2, std 17.76, range [41.53, 92.5]

Sequence (71 aa):
MDDDMLALLCRETGLDCDYIIKGETEEEMLKNGAEHVIQVHDMKVEDIYFNTIPANFLCQAIPKLEAPIED

Radius of gyration: 12.75 Å; chains: 1; bounding box: 31×38×24 Å